Protein AF-A0A4V6JIQ2-F1 (afdb_monomer_lite)

Sequence (42 aa):
MTPFGRLGGVDEVATALLFLASDESRFVAGEALFLDGGIMAV

Secondary structure (DSSP, 8-state):
--TTSSPPPHHHHHHHHHHHTSGGGTT--S-----STTGGG-

pLDDT: mean 94.57, std 5.18, range [70.75, 98.44]

Foldseek 3Di:
DAPQPDDDDPVLVVVVVVCCVDVVCVPPPPDDDDPGNCPVVD

InterPro domains:
  IPR002347 Short-chain dehydrogenase/reductase SDR [PF13561] (1-39)
  IPR036291 NAD(P)-binding domain superfamily [SSF51735] (1-41)

Structure (mmCIF, N/CA/C/O backbone):
data_AF-A0A4V6JIQ2-F1
#
_entry.id   AF-A0A4V6JIQ2-F1
#
loop_
_atom_site.group_PDB
_atom_site.id
_atom_site.type_symbol
_atom_site.label_atom_id
_atom_site.label_alt_id
_atom_site.label_comp_id
_atom_site.label_asym_id
_atom_site.label_entity_id
_atom_site.label_seq_id
_atom_site.pdbx_PDB_ins_code
_atom_site.Cartn_x
_atom_site.Cartn_y
_atom_site.Cartn_z
_atom_site.occupancy
_atom_site.B_iso_or_equiv
_atom_site.auth_seq_id
_atom_site.auth_comp_id
_atom_site.auth_asym_id
_atom_site.auth_atom_id
_atom_site.pdbx_PDB_model_num
ATOM 1 N N . MET A 1 1 ? 14.189 -7.055 -12.914 1.00 77.06 1 MET A N 1
ATOM 2 C CA . MET A 1 1 ? 14.835 -6.626 -11.656 1.00 77.06 1 MET A CA 1
ATOM 3 C C . MET A 1 1 ? 14.141 -5.342 -11.242 1.00 77.06 1 MET A C 1
ATOM 5 O O . MET A 1 1 ? 14.064 -4.449 -12.072 1.00 77.06 1 MET A O 1
ATOM 9 N N . THR A 1 2 ? 13.538 -5.300 -10.056 1.00 91.94 2 THR A N 1
ATOM 10 C CA . THR A 1 2 ? 12.895 -4.093 -9.504 1.00 91.94 2 THR A CA 1
ATOM 11 C C . THR A 1 2 ? 13.973 -3.179 -8.901 1.00 91.94 2 THR A C 1
ATOM 13 O O . THR A 1 2 ? 15.033 -3.696 -8.533 1.00 91.94 2 THR A O 1
ATOM 16 N N . PRO A 1 3 ? 13.749 -1.862 -8.742 1.00 95.19 3 PRO A N 1
ATOM 17 C CA . PRO A 1 3 ? 14.653 -0.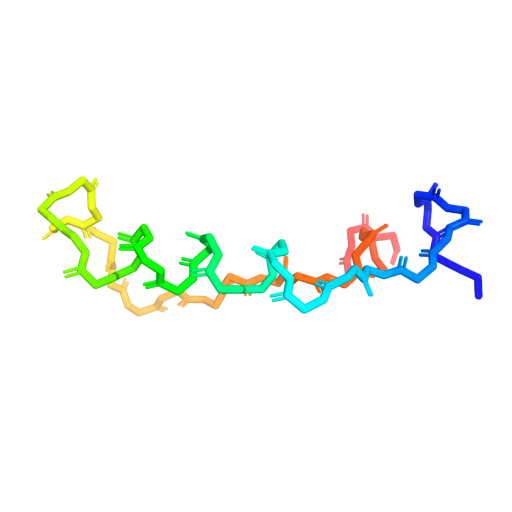994 -7.975 1.00 95.19 3 PRO A CA 1
ATOM 18 C C . PRO A 1 3 ? 14.941 -1.477 -6.550 1.00 95.19 3 PRO A C 1
ATOM 20 O O . PRO A 1 3 ? 16.034 -1.276 -6.033 1.00 95.19 3 PRO A O 1
ATOM 23 N N . PHE A 1 4 ? 13.998 -2.185 -5.931 1.00 94.19 4 PHE A N 1
ATOM 24 C CA . PHE A 1 4 ? 14.199 -2.812 -4.622 1.00 94.19 4 PHE A CA 1
ATOM 25 C C . PHE A 1 4 ? 15.093 -4.065 -4.665 1.00 94.19 4 PHE A C 1
ATOM 27 O O . PHE A 1 4 ? 15.410 -4.632 -3.621 1.00 94.19 4 PHE A O 1
ATOM 34 N N . GLY A 1 5 ? 15.494 -4.535 -5.851 1.00 95.38 5 GLY A N 1
ATOM 35 C CA . GLY A 1 5 ? 16.417 -5.659 -6.025 1.00 95.38 5 GLY A CA 1
ATOM 36 C C . GLY A 1 5 ? 15.844 -7.031 -5.654 1.00 95.38 5 GLY A C 1
ATOM 37 O O . GLY A 1 5 ? 16.572 -8.021 -5.686 1.00 95.38 5 GLY A O 1
ATOM 38 N N . ARG A 1 6 ? 14.549 -7.120 -5.323 1.00 94.19 6 ARG A N 1
ATOM 39 C CA . ARG A 1 6 ? 13.864 -8.363 -4.934 1.00 94.19 6 ARG A CA 1
ATOM 40 C C . ARG A 1 6 ? 12.405 -8.391 -5.381 1.00 94.19 6 ARG A C 1
ATOM 42 O O . ARG A 1 6 ? 11.818 -7.354 -5.690 1.00 94.19 6 ARG A O 1
ATOM 49 N N . LEU A 1 7 ? 11.817 -9.587 -5.363 1.00 92.50 7 LEU A N 1
ATOM 50 C CA . LEU A 1 7 ? 10.369 -9.750 -5.473 1.00 92.50 7 LEU A CA 1
ATOM 51 C C . LEU A 1 7 ? 9.695 -9.409 -4.132 1.00 92.50 7 LEU A C 1
ATOM 53 O O . LEU A 1 7 ? 10.265 -9.658 -3.063 1.00 92.50 7 LEU A O 1
ATOM 57 N N . GLY A 1 8 ? 8.497 -8.829 -4.204 1.00 92.38 8 GLY A N 1
ATOM 58 C CA . GLY A 1 8 ? 7.635 -8.605 -3.045 1.00 92.38 8 GLY A CA 1
ATOM 59 C C . GLY A 1 8 ? 7.049 -9.910 -2.505 1.00 92.38 8 GLY A C 1
ATOM 60 O O . GLY A 1 8 ? 6.818 -10.855 -3.261 1.00 92.38 8 GLY A O 1
ATOM 61 N N . GLY A 1 9 ? 6.817 -9.962 -1.197 1.00 96.06 9 GLY A N 1
ATOM 62 C CA . GLY A 1 9 ? 6.076 -11.037 -0.543 1.00 96.06 9 GLY A CA 1
ATOM 63 C C . GLY A 1 9 ? 4.567 -10.783 -0.542 1.00 96.06 9 GLY A C 1
ATOM 64 O O . GLY A 1 9 ? 4.109 -9.648 -0.673 1.00 96.06 9 GLY A O 1
ATOM 65 N N . VAL A 1 10 ? 3.782 -11.846 -0.344 1.00 97.00 10 VAL A N 1
ATOM 66 C CA . VAL A 1 10 ? 2.313 -11.747 -0.247 1.00 97.00 10 VAL A CA 1
ATOM 67 C C . VAL A 1 10 ? 1.856 -10.873 0.926 1.00 97.00 10 VAL A C 1
ATOM 69 O O . VAL A 1 10 ? 0.867 -10.158 0.797 1.00 97.00 10 VAL A O 1
ATOM 72 N N . ASP A 1 11 ? 2.609 -10.857 2.027 1.00 97.62 11 ASP A N 1
ATOM 73 C CA . ASP A 1 11 ? 2.287 -10.065 3.222 1.00 97.62 11 ASP A CA 1
ATOM 74 C C . ASP A 1 11 ? 2.395 -8.554 2.973 1.00 97.62 11 ASP A C 1
ATOM 76 O O . ASP A 1 11 ? 1.635 -7.764 3.534 1.00 97.62 11 ASP A O 1
ATOM 80 N N . GLU A 1 12 ? 3.302 -8.137 2.088 1.00 95.50 12 GLU A N 1
ATOM 81 C CA . GLU A 1 12 ? 3.463 -6.729 1.707 1.00 95.50 12 GLU A CA 1
ATOM 82 C C . GLU A 1 12 ? 2.264 -6.253 0.877 1.00 95.50 12 GLU A C 1
ATOM 84 O O . GLU A 1 12 ? 1.74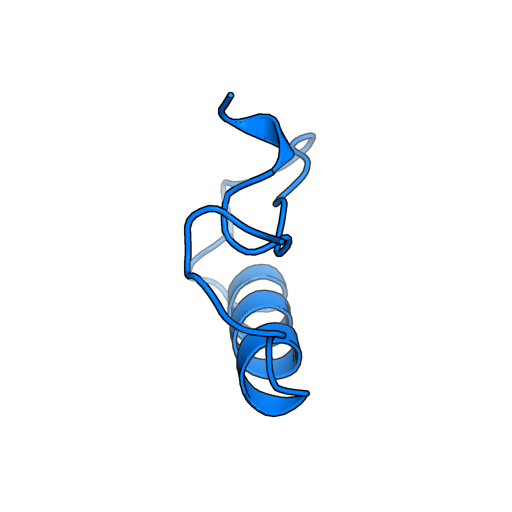8 -5.156 1.095 1.00 95.50 12 GLU A O 1
ATOM 89 N N . VAL A 1 13 ? 1.759 -7.115 -0.014 1.00 95.94 13 VAL A N 1
ATOM 90 C CA . VAL A 1 13 ? 0.527 -6.857 -0.772 1.00 95.94 13 VAL A CA 1
ATOM 91 C C . VAL A 1 13 ? -0.680 -6.814 0.163 1.00 95.94 13 VAL A C 1
ATOM 93 O O . VAL A 1 13 ? -1.483 -5.885 0.087 1.00 95.94 13 VAL A O 1
ATOM 96 N N . ALA A 1 14 ? -0.796 -7.779 1.079 1.00 98.00 14 ALA A N 1
ATOM 97 C CA . ALA A 1 14 ? -1.881 -7.822 2.054 1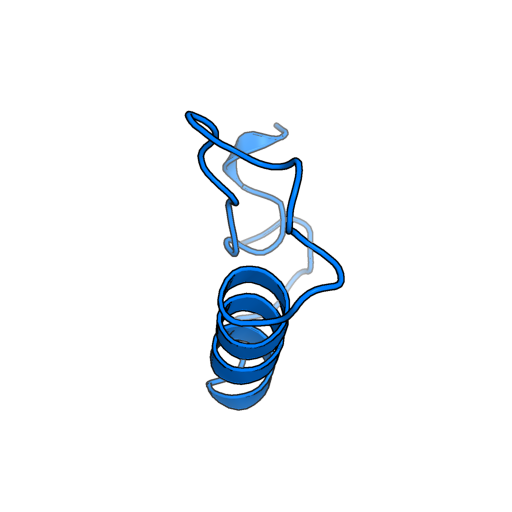.00 98.00 14 ALA A CA 1
ATOM 98 C C . ALA A 1 14 ? -1.903 -6.566 2.937 1.00 98.00 14 ALA A C 1
ATOM 100 O O . ALA A 1 14 ? -2.965 -5.995 3.164 1.00 98.00 14 ALA A O 1
ATOM 101 N N . THR A 1 15 ? -0.738 -6.087 3.374 1.00 97.75 15 THR A N 1
ATOM 102 C CA . THR A 1 15 ? -0.622 -4.866 4.185 1.00 97.75 15 THR A CA 1
ATOM 103 C C . THR A 1 15 ? -1.110 -3.629 3.429 1.00 97.75 15 THR A C 1
ATOM 105 O O . THR A 1 15 ? -1.860 -2.826 3.981 1.00 97.75 15 THR A O 1
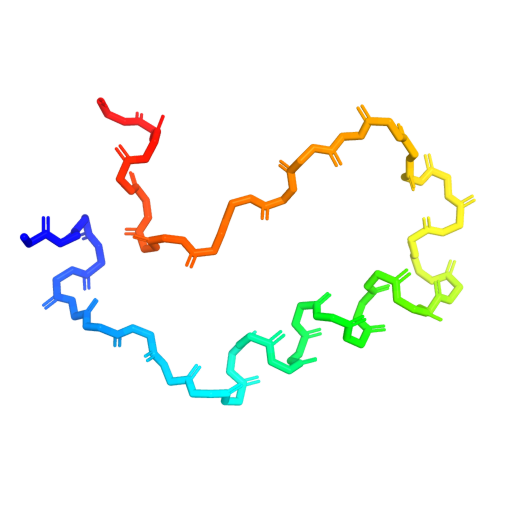ATOM 108 N N . ALA A 1 16 ? -0.748 -3.483 2.153 1.00 97.06 16 ALA A N 1
ATOM 109 C CA . ALA A 1 16 ? -1.227 -2.373 1.330 1.00 97.06 16 ALA A CA 1
ATOM 110 C C . ALA A 1 16 ? -2.744 -2.437 1.080 1.00 97.06 16 ALA A C 1
ATOM 112 O O . ALA A 1 16 ? -3.420 -1.409 1.098 1.00 97.06 16 ALA A O 1
ATOM 113 N N . LEU A 1 17 ? -3.295 -3.641 0.898 1.00 96.94 17 LEU A N 1
ATOM 114 C CA . LEU A 1 17 ? -4.742 -3.841 0.793 1.00 96.94 17 LEU A CA 1
ATOM 115 C C . LEU A 1 17 ? -5.461 -3.502 2.102 1.00 96.94 17 LEU A C 1
ATOM 117 O O . LEU A 1 17 ? -6.515 -2.875 2.060 1.00 96.94 17 LEU A O 1
ATOM 121 N N . LEU A 1 18 ? -4.891 -3.872 3.253 1.00 98.12 18 LEU A N 1
ATOM 122 C CA . LEU A 1 18 ? -5.433 -3.501 4.560 1.00 98.12 18 LEU A CA 1
ATOM 123 C C . LEU A 1 18 ? -5.458 -1.982 4.740 1.00 98.12 18 LEU A C 1
ATOM 125 O O . LEU A 1 18 ? -6.473 -1.465 5.189 1.00 98.12 18 LEU A O 1
ATOM 129 N N . PHE A 1 19 ? -4.407 -1.266 4.325 1.00 97.69 19 PHE A N 1
ATOM 130 C CA . PHE A 1 19 ? -4.417 0.199 4.307 1.00 97.69 19 PHE A CA 1
ATOM 131 C C . PHE A 1 19 ? -5.576 0.744 3.462 1.00 97.69 19 PHE A C 1
ATOM 133 O O . PHE A 1 19 ? -6.355 1.546 3.965 1.00 97.69 19 PHE A O 1
ATOM 140 N N . LEU A 1 20 ? -5.741 0.271 2.222 1.00 97.06 20 LEU A N 1
ATOM 141 C CA . LEU A 1 20 ? -6.823 0.728 1.337 1.00 97.06 20 LEU A CA 1
ATOM 142 C C . LEU A 1 20 ? -8.232 0.384 1.849 1.00 97.06 20 LEU A C 1
ATOM 144 O O . LEU A 1 20 ? -9.198 1.055 1.495 1.00 97.06 20 LEU A O 1
ATOM 148 N N . ALA A 1 21 ? -8.360 -0.674 2.647 1.00 97.56 21 ALA A N 1
ATOM 149 C CA . ALA A 1 21 ? -9.617 -1.092 3.261 1.00 97.56 21 ALA A CA 1
ATOM 150 C C . ALA A 1 21 ? -9.907 -0.391 4.602 1.00 97.56 21 ALA A C 1
ATOM 152 O O . ALA A 1 21 ? -10.974 -0.607 5.177 1.00 97.56 21 ALA A O 1
ATOM 153 N N . SER A 1 22 ? -8.964 0.397 5.116 1.00 98.44 22 SER A N 1
ATOM 154 C CA . SER A 1 22 ? -9.028 1.010 6.443 1.00 98.44 22 SER A CA 1
ATOM 155 C C . SER A 1 22 ? -9.473 2.476 6.403 1.00 98.44 22 SER A C 1
ATOM 157 O O . SER A 1 22 ? -9.511 3.113 5.347 1.00 98.44 22 SER A O 1
ATOM 159 N N . ASP A 1 23 ? -9.790 3.041 7.569 1.00 98.44 23 ASP A N 1
ATOM 160 C CA . ASP A 1 23 ? -10.178 4.453 7.693 1.00 98.44 23 ASP A CA 1
ATOM 161 C C . ASP A 1 23 ? -9.002 5.408 7.411 1.00 98.44 23 ASP A C 1
ATOM 163 O O . ASP A 1 23 ? -9.197 6.594 7.119 1.00 98.44 23 ASP A O 1
ATOM 167 N N . GLU A 1 24 ? -7.773 4.899 7.466 1.00 98.25 24 GLU A N 1
ATOM 168 C CA . GLU A 1 24 ? -6.533 5.608 7.184 1.00 98.25 24 GLU A CA 1
ATOM 169 C C . GLU A 1 24 ? -6.474 6.096 5.731 1.00 98.25 24 GLU A C 1
ATOM 171 O O . GLU A 1 24 ? -5.866 7.133 5.457 1.00 98.25 24 GLU A O 1
ATOM 176 N N . SER A 1 25 ? -7.159 5.416 4.806 1.00 98.06 25 SER A N 1
ATOM 177 C CA . SER A 1 25 ? -7.256 5.814 3.401 1.00 98.06 25 SER A CA 1
ATOM 178 C C . SER A 1 25 ? -8.584 6.491 3.045 1.00 98.06 25 SER A C 1
ATOM 180 O O . SER A 1 25 ? -8.892 6.622 1.863 1.00 98.06 25 SER A O 1
ATOM 182 N N . ARG A 1 26 ? -9.378 6.978 4.016 1.00 98.06 26 ARG A N 1
ATOM 183 C CA . ARG A 1 26 ? -10.750 7.490 3.766 1.00 98.06 26 ARG A CA 1
ATOM 184 C C . ARG A 1 26 ? -10.877 8.655 2.776 1.00 98.06 26 ARG A C 1
ATOM 186 O O . ARG A 1 26 ? -11.984 8.996 2.371 1.00 98.06 26 ARG A O 1
ATOM 193 N N . PHE A 1 27 ? -9.772 9.318 2.440 1.00 97.62 27 PHE A N 1
ATOM 194 C CA . PHE A 1 27 ? -9.733 10.410 1.462 1.00 97.62 27 PHE A CA 1
ATOM 195 C C . PHE A 1 27 ? -8.877 10.080 0.227 1.00 97.62 27 PHE A C 1
ATOM 197 O O . PHE A 1 27 ? -8.637 10.941 -0.613 1.00 97.62 27 PHE A O 1
ATOM 204 N N . VAL A 1 28 ? -8.414 8.835 0.106 1.00 96.69 28 VAL A N 1
ATOM 205 C CA . VAL A 1 28 ? -7.672 8.340 -1.055 1.00 96.69 28 VAL A CA 1
ATOM 206 C C . VAL A 1 28 ? -8.667 7.660 -1.989 1.00 96.69 28 VAL A C 1
ATOM 208 O O . VAL A 1 28 ? -9.199 6.598 -1.680 1.00 96.69 28 VAL A O 1
ATOM 211 N N . ALA A 1 29 ? -8.943 8.284 -3.130 1.00 95.75 29 ALA A N 1
ATOM 212 C CA . ALA A 1 29 ? -9.870 7.763 -4.128 1.00 95.75 29 ALA A CA 1
ATOM 213 C C . ALA A 1 29 ? -9.415 8.139 -5.542 1.00 95.75 29 ALA A C 1
ATOM 215 O O . ALA A 1 29 ? -8.842 9.206 -5.748 1.00 95.75 29 ALA A O 1
ATOM 216 N N . GLY A 1 30 ? -9.704 7.268 -6.514 1.00 96.38 30 GLY A N 1
ATOM 217 C CA . GLY A 1 30 ? -9.379 7.502 -7.927 1.00 96.38 30 GLY A CA 1
ATOM 218 C C . GLY A 1 30 ? -7.894 7.373 -8.284 1.00 96.38 30 GLY A C 1
ATOM 219 O O . GLY A 1 30 ? -7.514 7.772 -9.378 1.00 96.38 30 GLY A O 1
ATOM 220 N N . GLU A 1 31 ? -7.077 6.815 -7.389 1.00 94.94 31 GLU A N 1
ATOM 221 C CA . GLU A 1 31 ? -5.629 6.660 -7.554 1.00 94.94 31 GLU A C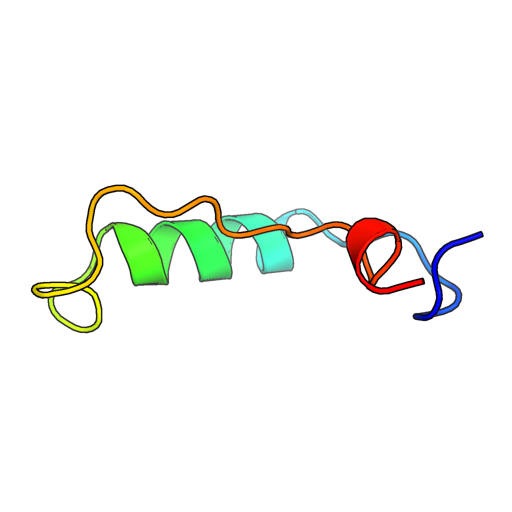A 1
ATOM 222 C C . GLU A 1 31 ? -5.232 5.179 -7.646 1.00 94.94 31 GLU A C 1
ATOM 224 O O . GLU A 1 31 ? -5.891 4.314 -7.061 1.00 94.94 31 GLU A O 1
ATOM 229 N N . ALA A 1 32 ? -4.137 4.885 -8.352 1.00 93.62 32 ALA A N 1
ATOM 230 C CA . ALA A 1 32 ? -3.555 3.553 -8.436 1.00 93.62 32 ALA A CA 1
ATOM 231 C C . ALA A 1 32 ? -2.328 3.442 -7.517 1.00 93.62 32 ALA A C 1
ATOM 233 O O . ALA A 1 32 ? -1.303 4.086 -7.728 1.00 93.62 32 ALA A O 1
ATOM 234 N N . LEU A 1 33 ? -2.396 2.563 -6.514 1.00 94.38 33 LEU A N 1
ATOM 235 C CA . LEU A 1 33 ? -1.249 2.262 -5.658 1.00 94.38 33 LEU A CA 1
ATOM 236 C C . LEU A 1 33 ? -0.399 1.141 -6.277 1.00 94.38 33 LEU A C 1
ATOM 238 O O . LEU A 1 33 ? -0.783 -0.029 -6.246 1.00 94.38 33 LEU A O 1
ATOM 242 N N . PHE A 1 34 ? 0.767 1.489 -6.825 1.00 94.44 34 PHE A N 1
ATOM 243 C CA . PHE A 1 34 ? 1.697 0.519 -7.409 1.00 94.44 34 PHE A CA 1
ATOM 244 C C . PHE A 1 34 ? 2.547 -0.172 -6.335 1.00 94.44 34 PHE A C 1
ATOM 246 O O . PHE A 1 34 ? 3.280 0.469 -5.586 1.00 94.44 34 PHE A O 1
ATOM 253 N N . LEU A 1 35 ? 2.469 -1.505 -6.293 1.00 94.88 35 LEU A N 1
ATOM 254 C CA . LEU A 1 35 ? 3.228 -2.378 -5.388 1.00 94.88 35 LEU A CA 1
ATOM 255 C C . LEU A 1 35 ? 4.215 -3.236 -6.189 1.00 94.88 35 LEU A C 1
ATOM 257 O O . LEU A 1 35 ? 4.136 -4.462 -6.213 1.00 94.88 35 LEU A O 1
ATOM 261 N N . ASP A 1 36 ? 5.116 -2.585 -6.913 1.00 94.12 36 ASP A N 1
ATOM 262 C CA . ASP A 1 36 ? 5.944 -3.208 -7.952 1.00 94.12 36 ASP A CA 1
ATOM 263 C C . ASP A 1 36 ? 7.452 -3.164 -7.647 1.00 94.12 36 ASP A C 1
ATOM 265 O O . ASP A 1 36 ? 8.288 -3.440 -8.509 1.00 94.12 36 ASP A O 1
ATOM 269 N N . GLY A 1 37 ? 7.821 -2.792 -6.419 1.00 94.31 37 GLY A N 1
ATOM 270 C CA . GLY A 1 37 ? 9.216 -2.616 -6.017 1.00 94.31 37 GLY A CA 1
ATOM 271 C C . GLY A 1 37 ? 9.914 -1.433 -6.697 1.00 94.31 37 GLY A C 1
ATOM 272 O O . GLY A 1 37 ? 11.147 -1.415 -6.730 1.00 94.31 37 GLY A O 1
ATOM 273 N N . GLY A 1 38 ? 9.149 -0.478 -7.238 1.00 94.12 38 GLY A N 1
ATOM 274 C CA . GLY A 1 38 ? 9.616 0.783 -7.812 1.00 94.12 38 GLY A CA 1
ATOM 275 C C . GLY A 1 38 ? 9.706 0.810 -9.339 1.00 94.12 38 GLY A C 1
ATOM 276 O O . GLY A 1 38 ? 10.246 1.772 -9.871 1.00 94.12 38 GLY A O 1
ATOM 277 N N . ILE A 1 39 ? 9.229 -0.216 -10.053 1.00 94.38 39 ILE A N 1
ATOM 278 C CA . ILE A 1 39 ? 9.374 -0.311 -11.520 1.00 94.38 39 ILE A CA 1
ATOM 279 C C . ILE A 1 39 ? 8.755 0.897 -12.234 1.00 94.38 39 ILE A C 1
ATOM 281 O O . ILE A 1 39 ? 9.366 1.420 -13.153 1.00 94.38 39 ILE A O 1
ATOM 285 N N . MET A 1 40 ? 7.577 1.352 -11.815 1.00 91.12 40 MET A N 1
ATOM 286 C CA . MET A 1 40 ? 6.865 2.456 -12.4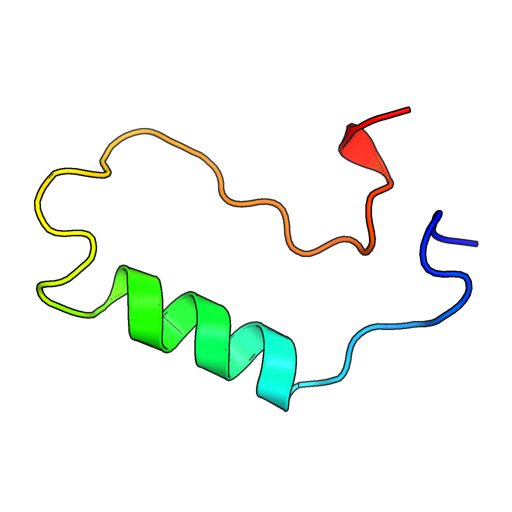69 1.00 91.12 40 MET A CA 1
ATOM 287 C C . MET A 1 40 ? 7.440 3.845 -12.152 1.00 91.12 40 MET A C 1
ATOM 289 O O . MET A 1 40 ? 7.003 4.833 -12.735 1.00 91.12 40 MET A O 1
ATOM 293 N N . ALA A 1 41 ? 8.394 3.945 -11.222 1.00 87.94 41 ALA A N 1
ATOM 294 C CA . ALA A 1 41 ? 9.016 5.213 -10.836 1.00 87.94 41 ALA A CA 1
ATOM 295 C C . ALA A 1 41 ? 10.256 5.574 -11.678 1.00 87.94 41 ALA A C 1
ATOM 297 O O . ALA A 1 41 ? 10.840 6.638 -11.460 1.00 87.94 41 ALA A O 1
ATOM 298 N N . VAL A 1 42 ? 10.674 4.692 -12.592 1.00 70.75 42 VAL A N 1
ATOM 299 C CA . VAL A 1 42 ? 11.882 4.814 -13.426 1.00 70.75 42 VAL A CA 1
ATOM 300 C C . VAL A 1 42 ? 11.579 4.710 -14.912 1.00 70.75 42 VAL A C 1
ATOM 302 O O . VAL A 1 42 ? 10.615 4.009 -15.286 1.00 70.75 42 VAL A O 1
#

Organism: NCBI:txid83655

Radius of gyration: 11.82 Å; chains: 1; bounding box: 27×22×21 Å